Protein AF-A0A7X7PXG6-F1 (afdb_monomer_lite)

Sequence (138 aa):
MKPRWLIVLGLVAYAVFAIVTFPASVLLGQFRDAGVTAAGVEGTAWKGRAQVLQIQGVNVGSVKWDLHALALLVAKIRADVEVTRTEGFLESQVDFAPGPIRFSNLTASVPLAALSGIAPPGWNATVNLRFSELVLDE

Radius of gyration: 19.54 Å; chains: 1; bounding box: 41×34×70 Å

Foldseek 3Di:
DDCVVVVVVVVVVVVLVCQVQAAVCVVQVVCVVQQWDFDPWDGHPAWIKTQWITGVNRTQGIKTKHWDPVVVVVQKTWMWIWGDDPAWIWTWIWIDHPDWTKIAFTWIKAFCVVVVVPDDPPDGDIDIDTDGIDTDDD

pLDDT: mean 82.84, std 8.45, range [53.97, 93.94]

Secondary structure (DSSP, 8-state):
--THHHHHHHHHHHHHHHHHT-BHHHHHHHTTTTTEEEEEEEEBSSEEEEEEEEETTEEEEEEEEEE-HHHHHTT-EEEEEEEEETTEEEEEEEEE-SSSEEEEEEEEEEEGGGGTTTSPTT---EEEEEEEEEEE--

Structure (mmCIF, N/CA/C/O backbone):
data_AF-A0A7X7PXG6-F1
#
_entry.id   AF-A0A7X7PXG6-F1
#
loop_
_atom_site.group_PDB
_atom_site.id
_atom_site.type_symbol
_atom_site.label_atom_id
_atom_site.label_alt_id
_atom_site.label_comp_id
_atom_site.label_asym_id
_atom_site.label_entity_id
_atom_site.label_seq_id
_atom_site.pdbx_PDB_ins_code
_atom_site.Cartn_x
_atom_site.Cartn_y
_atom_site.Cartn_z
_atom_site.occupancy
_atom_site.B_iso_or_equiv
_atom_site.auth_seq_id
_atom_site.auth_comp_id
_atom_site.auth_asym_id
_atom_site.auth_atom_id
_atom_site.pdbx_PDB_model_num
ATOM 1 N N . MET A 1 1 ? -25.239 0.388 39.882 1.00 55.56 1 MET A N 1
ATOM 2 C CA . MET A 1 1 ? -24.869 -0.387 38.673 1.00 55.56 1 MET A CA 1
ATOM 3 C C . MET A 1 1 ? -23.476 0.080 38.264 1.00 55.56 1 MET A C 1
ATOM 5 O O . MET A 1 1 ? -23.274 1.276 38.132 1.00 55.56 1 MET A O 1
ATOM 9 N N . LYS A 1 2 ? -22.470 -0.803 38.296 1.00 63.97 2 LYS A N 1
ATOM 10 C CA . LYS A 1 2 ? -21.045 -0.417 38.380 1.00 63.97 2 LYS A CA 1
ATOM 11 C C . LYS A 1 2 ? -20.531 0.120 37.025 1.00 63.97 2 LYS A C 1
ATOM 13 O O . LYS A 1 2 ? -20.702 -0.580 36.031 1.00 63.97 2 LYS A O 1
ATOM 18 N N . PRO A 1 3 ? -19.835 1.274 36.968 1.00 73.00 3 PRO A N 1
ATOM 19 C CA . PRO A 1 3 ? -19.441 1.966 35.727 1.00 73.00 3 PRO A CA 1
ATOM 20 C C . PRO A 1 3 ? -18.344 1.257 34.904 1.00 73.00 3 PRO A C 1
ATOM 22 O O . PRO A 1 3 ? -17.778 1.837 33.985 1.00 73.00 3 PRO A O 1
ATOM 25 N N . ARG A 1 4 ? -18.038 -0.016 35.192 1.00 80.31 4 ARG A N 1
ATOM 26 C CA . ARG A 1 4 ? -16.982 -0.792 34.514 1.00 80.31 4 ARG A CA 1
ATOM 27 C C . ARG A 1 4 ? -17.261 -0.975 33.019 1.00 80.31 4 ARG A C 1
ATOM 29 O O . ARG A 1 4 ? -16.317 -1.034 32.243 1.00 80.31 4 ARG A O 1
ATOM 36 N N . TRP A 1 5 ? -18.532 -1.004 32.614 1.00 88.69 5 TRP A N 1
ATOM 37 C CA . TRP A 1 5 ? -18.903 -1.062 31.198 1.00 88.69 5 TRP A CA 1
ATOM 38 C C . TRP A 1 5 ? -18.517 0.212 30.434 1.00 88.69 5 TRP A C 1
ATOM 40 O O . TRP A 1 5 ? -18.084 0.106 29.295 1.00 88.69 5 TRP A O 1
ATOM 50 N N . LEU A 1 6 ? -18.559 1.390 31.072 1.00 88.12 6 LEU A N 1
ATOM 51 C CA . LEU A 1 6 ? -18.105 2.643 30.451 1.00 88.12 6 LEU A CA 1
ATOM 52 C C . LEU A 1 6 ? -16.592 2.638 30.205 1.00 88.12 6 LEU A C 1
ATOM 54 O O . LEU A 1 6 ? -16.140 3.152 29.189 1.00 88.12 6 LEU A O 1
ATOM 58 N N . ILE A 1 7 ? -15.815 2.019 31.101 1.00 90.94 7 ILE A N 1
ATOM 59 C CA . ILE A 1 7 ? -14.361 1.873 30.932 1.00 90.94 7 ILE A CA 1
ATOM 60 C C . ILE A 1 7 ? -14.053 0.933 29.765 1.00 90.94 7 ILE A C 1
ATOM 62 O O . ILE A 1 7 ? -13.230 1.264 28.919 1.00 90.94 7 ILE A O 1
ATOM 66 N N . VAL A 1 8 ? -14.731 -0.217 29.691 1.00 91.56 8 VAL A N 1
ATOM 67 C CA . VAL A 1 8 ? -14.571 -1.158 28.570 1.00 91.56 8 VAL A CA 1
ATOM 68 C C . VAL A 1 8 ? -14.982 -0.497 27.258 1.00 91.56 8 VAL A C 1
ATOM 70 O O . VAL A 1 8 ? -14.247 -0.580 26.281 1.00 91.56 8 VAL A O 1
ATOM 73 N N . LEU A 1 9 ? -16.113 0.208 27.244 1.00 92.06 9 LEU A N 1
ATOM 74 C CA . LEU A 1 9 ? -16.590 0.922 26.067 1.00 92.06 9 LEU A CA 1
ATOM 75 C C . LEU A 1 9 ? -15.599 2.006 25.624 1.00 92.06 9 LEU A C 1
ATOM 77 O O . LEU A 1 9 ? -15.287 2.092 24.442 1.00 92.06 9 LEU A O 1
ATOM 81 N N . GLY A 1 10 ? -15.061 2.786 26.565 1.00 91.44 10 GLY A N 1
ATOM 82 C CA . GLY A 1 10 ? -14.036 3.792 26.288 1.00 91.44 10 GLY A CA 1
ATOM 83 C C . GLY A 1 10 ? -12.741 3.182 25.751 1.00 91.44 10 GLY A C 1
ATOM 84 O O . GLY A 1 10 ? -12.183 3.697 24.788 1.00 91.44 10 GLY A O 1
ATOM 85 N N . LEU A 1 11 ? -12.294 2.055 26.315 1.00 93.81 11 LEU A N 1
ATOM 86 C CA . LEU A 1 11 ? -11.104 1.340 25.849 1.00 93.81 11 LEU A CA 1
ATOM 87 C C . LEU A 1 11 ? -11.292 0.790 24.429 1.00 93.81 11 LEU A C 1
ATOM 89 O O . LEU A 1 11 ? -10.404 0.935 23.592 1.00 93.81 11 LEU A O 1
ATOM 93 N N . VAL A 1 12 ? -12.454 0.197 24.144 1.00 90.75 12 VAL A N 1
ATOM 94 C CA . VAL A 1 12 ? -12.794 -0.308 22.806 1.00 90.75 12 VAL A CA 1
ATOM 95 C C . VAL A 1 12 ? -12.875 0.842 21.807 1.00 90.75 12 VAL A C 1
ATOM 97 O O . VAL A 1 12 ? -12.268 0.762 20.743 1.00 90.75 12 VAL A O 1
ATOM 100 N N . ALA A 1 13 ? -13.559 1.935 22.150 1.00 89.75 13 ALA A N 1
ATOM 101 C CA . ALA A 1 13 ? -13.650 3.113 21.292 1.00 89.75 13 ALA A CA 1
ATOM 102 C C . ALA A 1 13 ? -12.269 3.725 21.014 1.00 89.75 13 ALA A C 1
ATOM 104 O O . ALA A 1 13 ? -11.976 4.079 19.875 1.00 89.75 13 ALA A O 1
ATOM 105 N N . TYR A 1 14 ? -11.402 3.795 22.028 1.00 90.31 14 TYR A N 1
ATOM 106 C CA . TYR A 1 14 ? -10.025 4.255 21.875 1.00 90.31 14 TYR A CA 1
ATOM 107 C C . TYR A 1 14 ? -9.222 3.352 20.936 1.00 90.31 14 TYR A C 1
ATOM 109 O O . TYR A 1 14 ? -8.562 3.854 20.030 1.00 90.31 14 TYR A O 1
ATOM 117 N N . ALA A 1 15 ? -9.308 2.030 21.106 1.00 89.00 15 ALA A N 1
ATOM 118 C CA . ALA A 1 15 ? -8.620 1.079 20.239 1.00 89.00 15 ALA A CA 1
ATOM 119 C C . ALA A 1 15 ? -9.096 1.193 18.783 1.00 89.00 15 ALA A C 1
ATOM 121 O O . ALA A 1 15 ? -8.276 1.276 17.872 1.00 89.00 15 ALA A O 1
ATOM 122 N N . VAL A 1 16 ? -10.412 1.272 18.563 1.00 86.56 16 VAL A N 1
ATOM 123 C CA . VAL A 1 16 ? -10.992 1.475 17.227 1.00 86.56 16 VAL A CA 1
ATOM 124 C C . VAL A 1 16 ? -10.507 2.789 16.625 1.00 86.56 16 VAL A C 1
ATOM 126 O O . VAL A 1 16 ? -10.066 2.805 15.481 1.00 86.56 16 VAL A O 1
ATOM 129 N N . PHE A 1 17 ? -10.537 3.881 17.389 1.00 87.44 17 PHE A N 1
ATOM 130 C CA . PHE A 1 17 ? -10.085 5.181 16.907 1.00 87.44 17 PHE A CA 1
ATOM 131 C C . PHE A 1 17 ? -8.600 5.158 16.541 1.00 87.44 17 PHE A C 1
ATOM 133 O O . PHE A 1 17 ? -8.248 5.570 15.443 1.00 87.44 17 PHE A O 1
ATOM 140 N N . ALA A 1 18 ? -7.748 4.602 17.404 1.00 87.56 18 ALA A N 1
ATOM 141 C CA . ALA A 1 18 ? -6.316 4.472 17.151 1.00 87.56 18 ALA A CA 1
ATOM 142 C C . ALA A 1 18 ? -6.021 3.673 15.872 1.00 87.56 18 ALA A C 1
ATOM 144 O O . ALA A 1 18 ? -5.154 4.065 15.091 1.00 87.56 18 ALA A O 1
ATOM 145 N N . ILE A 1 19 ? -6.769 2.591 15.635 1.00 84.88 19 ILE A N 1
ATOM 146 C CA . ILE A 1 19 ? -6.681 1.782 14.416 1.00 84.88 19 ILE A CA 1
ATOM 147 C C . ILE A 1 19 ? -7.121 2.607 13.198 1.00 84.88 19 ILE A C 1
ATOM 149 O O . ILE A 1 19 ? -6.394 2.674 12.210 1.00 84.88 19 ILE A O 1
ATOM 153 N N . VAL A 1 20 ? -8.262 3.299 13.271 1.00 83.69 20 VAL A N 1
ATOM 154 C CA . VAL A 1 20 ? -8.811 4.117 12.170 1.00 83.69 20 VAL A CA 1
ATOM 155 C C . VAL A 1 20 ? -7.924 5.323 11.835 1.00 83.69 20 VAL A C 1
ATOM 157 O O . VAL A 1 20 ? -7.792 5.694 10.671 1.00 83.69 20 VAL A O 1
ATOM 160 N N . THR A 1 21 ? -7.268 5.934 12.819 1.00 84.38 21 THR A N 1
ATOM 161 C CA . THR A 1 21 ? -6.388 7.094 12.609 1.00 84.38 21 THR A CA 1
ATOM 162 C C . THR A 1 21 ? -4.918 6.722 12.454 1.00 84.38 21 THR A C 1
ATOM 164 O O . THR A 1 21 ? -4.063 7.605 12.505 1.00 84.38 21 THR A O 1
ATOM 167 N N . PHE A 1 22 ? -4.596 5.436 12.297 1.00 88.00 22 PHE A N 1
ATOM 168 C CA . PHE A 1 22 ? -3.209 4.993 12.241 1.00 88.00 22 PHE A CA 1
ATOM 169 C C . PHE A 1 22 ? -2.476 5.652 11.055 1.00 88.00 22 PHE A C 1
ATOM 171 O O . PHE A 1 22 ? -2.923 5.511 9.913 1.00 88.00 22 PHE A O 1
ATOM 178 N N . PRO A 1 23 ? -1.383 6.405 11.279 1.00 89.88 23 PRO A N 1
ATOM 179 C CA . PRO A 1 23 ? -0.700 7.143 10.220 1.00 89.88 23 PRO A CA 1
ATOM 180 C C . PRO A 1 23 ? 0.076 6.204 9.292 1.00 89.88 23 PRO A C 1
ATOM 182 O O . PRO A 1 23 ? 0.814 5.324 9.739 1.00 89.88 23 PRO A O 1
ATOM 185 N N . ALA A 1 24 ? -0.028 6.433 7.982 1.00 90.06 24 ALA A N 1
ATOM 186 C CA . ALA A 1 24 ? 0.653 5.599 6.990 1.00 90.06 24 ALA A CA 1
ATOM 187 C C . ALA A 1 24 ? 2.181 5.655 7.089 1.00 90.06 24 ALA A C 1
ATOM 189 O O . ALA A 1 24 ? 2.858 4.673 6.798 1.00 90.06 24 ALA A O 1
ATOM 190 N N . SER A 1 25 ? 2.731 6.797 7.505 1.00 87.12 25 SER A N 1
ATOM 191 C CA . SER A 1 25 ? 4.176 6.996 7.643 1.00 87.12 25 SER A CA 1
ATOM 192 C C . SER A 1 25 ? 4.803 6.047 8.665 1.00 87.12 25 SER A C 1
ATOM 194 O O . SER A 1 25 ? 5.921 5.580 8.455 1.00 87.12 25 SER A O 1
ATOM 196 N N . VAL A 1 26 ? 4.073 5.725 9.739 1.00 87.44 26 VAL A N 1
ATOM 197 C CA . VAL A 1 26 ? 4.513 4.765 10.759 1.00 87.44 26 VAL A CA 1
ATOM 198 C C . VAL A 1 26 ? 4.440 3.345 10.208 1.00 87.44 26 VAL A C 1
ATOM 200 O O . VAL A 1 26 ? 5.409 2.602 10.345 1.00 87.44 26 VAL A O 1
ATOM 203 N N . LEU A 1 27 ? 3.337 2.993 9.535 1.00 87.00 27 LEU A N 1
ATOM 204 C CA . LEU A 1 27 ? 3.160 1.670 8.933 1.00 87.00 27 LEU A CA 1
ATOM 205 C C . LEU A 1 27 ? 4.255 1.373 7.900 1.00 87.00 27 LEU A C 1
ATOM 207 O O . LEU A 1 27 ? 4.972 0.386 8.021 1.00 87.00 27 LEU A O 1
ATOM 211 N N . LEU A 1 28 ? 4.425 2.260 6.917 1.00 85.38 28 LEU A N 1
ATOM 212 C CA . LEU A 1 28 ? 5.430 2.118 5.860 1.00 85.38 28 LEU A CA 1
ATOM 213 C C . LEU A 1 28 ? 6.860 2.194 6.409 1.00 85.38 28 LEU A C 1
ATOM 215 O O . LEU A 1 28 ? 7.768 1.585 5.852 1.00 85.38 28 LEU A O 1
ATOM 219 N N . GLY A 1 29 ? 7.064 2.901 7.523 1.00 85.62 29 GLY A N 1
ATOM 220 C CA . GLY A 1 29 ? 8.340 2.941 8.230 1.00 85.62 29 GLY A CA 1
ATOM 221 C C . GLY A 1 29 ? 8.797 1.575 8.749 1.00 85.62 29 GLY A C 1
ATOM 222 O O . GLY A 1 29 ? 9.998 1.321 8.753 1.00 85.62 29 GLY A O 1
ATOM 223 N N . GLN A 1 30 ? 7.872 0.684 9.126 1.00 87.50 30 GLN A N 1
ATOM 224 C CA . GLN A 1 30 ? 8.222 -0.660 9.607 1.00 87.50 30 GLN A CA 1
ATOM 225 C C . GLN A 1 30 ? 8.714 -1.594 8.498 1.00 87.50 30 GLN A C 1
ATOM 227 O O . GLN A 1 30 ? 9.485 -2.509 8.765 1.00 87.50 30 GLN A O 1
ATOM 232 N N . PHE A 1 31 ? 8.331 -1.341 7.246 1.00 87.06 31 PHE A N 1
ATOM 233 C CA . PHE A 1 31 ? 8.770 -2.143 6.100 1.00 87.06 31 PHE A CA 1
ATOM 234 C C . PHE A 1 31 ? 10.110 -1.679 5.507 1.00 87.06 31 PHE A C 1
ATOM 236 O O . PHE A 1 31 ? 10.567 -2.240 4.510 1.00 87.06 31 PHE A O 1
ATOM 243 N N . ARG A 1 32 ? 10.780 -0.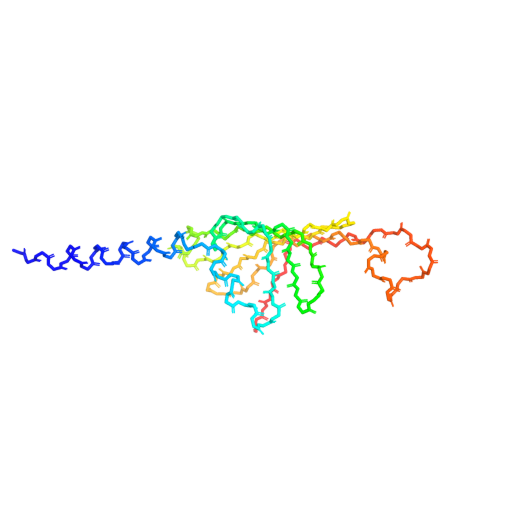698 6.130 1.00 85.69 32 ARG A N 1
ATOM 244 C CA . ARG A 1 32 ? 12.104 -0.224 5.694 1.00 85.69 32 ARG A CA 1
ATOM 245 C C . ARG A 1 32 ? 13.151 -1.332 5.688 1.00 85.69 32 ARG A C 1
ATOM 247 O O . ARG A 1 32 ? 13.899 -1.432 4.720 1.00 85.69 32 ARG A O 1
ATOM 254 N N . ASP A 1 33 ? 13.149 -2.197 6.701 1.00 85.25 33 ASP A N 1
ATOM 255 C CA . ASP A 1 33 ? 14.089 -3.324 6.792 1.00 85.25 33 ASP A CA 1
ATOM 256 C C . ASP A 1 33 ? 13.810 -4.403 5.733 1.00 85.25 33 ASP A C 1
ATOM 258 O O . ASP A 1 33 ? 14.719 -5.105 5.299 1.00 85.25 33 ASP A O 1
ATOM 262 N N . ALA A 1 34 ? 12.569 -4.483 5.238 1.00 87.06 34 ALA A N 1
ATOM 263 C CA . ALA A 1 34 ? 12.191 -5.325 4.101 1.00 87.06 34 ALA A CA 1
ATOM 264 C C . ALA A 1 34 ? 12.556 -4.695 2.737 1.00 87.06 34 ALA A C 1
ATOM 266 O O . ALA A 1 34 ? 12.193 -5.222 1.684 1.00 87.06 34 ALA A O 1
ATOM 267 N N . GLY A 1 35 ? 13.258 -3.555 2.740 1.00 86.62 35 GLY A N 1
ATOM 268 C CA . GLY A 1 35 ? 13.653 -2.822 1.541 1.00 86.62 35 GLY A CA 1
ATOM 269 C C . GLY A 1 35 ? 12.548 -1.947 0.948 1.00 86.62 35 GLY A C 1
ATOM 270 O O . GLY A 1 35 ? 12.685 -1.518 -0.195 1.00 86.62 35 GLY A O 1
ATOM 271 N N . VAL A 1 36 ? 11.461 -1.681 1.679 1.00 88.75 36 VAL A N 1
ATOM 272 C CA . VAL A 1 36 ? 10.377 -0.795 1.231 1.00 88.75 36 VAL A CA 1
ATOM 273 C C . VAL A 1 36 ? 10.600 0.599 1.806 1.00 88.75 36 VAL A C 1
ATOM 275 O O . VAL A 1 36 ? 10.461 0.825 3.008 1.00 88.75 36 VAL A O 1
ATOM 278 N N . THR A 1 37 ? 10.934 1.564 0.956 1.00 90.25 37 THR A N 1
ATOM 279 C CA . THR A 1 37 ? 11.086 2.965 1.355 1.00 90.25 37 THR A CA 1
ATOM 280 C C . THR A 1 37 ? 10.022 3.814 0.679 1.00 90.25 37 THR A C 1
ATOM 282 O O . THR A 1 37 ? 9.754 3.693 -0.511 1.00 90.25 37 THR A O 1
ATOM 285 N N . ALA A 1 38 ? 9.382 4.684 1.455 1.00 91.06 38 ALA A N 1
ATOM 286 C CA . ALA A 1 38 ? 8.375 5.608 0.958 1.00 91.06 38 ALA A CA 1
ATOM 287 C C . ALA A 1 38 ? 8.751 7.041 1.345 1.00 91.06 38 ALA A C 1
ATOM 289 O O . ALA A 1 38 ? 9.126 7.301 2.493 1.00 91.06 38 ALA A O 1
ATOM 290 N N . ALA A 1 39 ? 8.639 7.971 0.400 1.00 90.25 39 ALA A N 1
ATOM 291 C CA . ALA A 1 39 ? 8.862 9.397 0.596 1.00 90.25 39 ALA A CA 1
ATOM 292 C C . ALA A 1 39 ? 7.606 10.200 0.228 1.00 90.25 39 ALA A C 1
ATOM 294 O O . ALA A 1 39 ? 6.824 9.802 -0.640 1.00 90.25 39 ALA A O 1
ATOM 295 N N . GLY A 1 40 ? 7.402 11.327 0.919 1.00 90.19 40 GLY A N 1
ATOM 296 C CA . GLY A 1 40 ? 6.202 12.154 0.757 1.00 90.19 40 GLY A CA 1
ATOM 297 C C . GLY A 1 40 ? 4.914 11.407 1.116 1.00 90.19 40 GLY A C 1
ATOM 298 O O . GLY A 1 40 ? 3.935 11.496 0.381 1.00 90.19 40 GLY A O 1
ATOM 299 N N . VAL A 1 41 ? 4.948 10.606 2.189 1.00 92.38 41 VAL A N 1
ATOM 300 C CA . VAL A 1 41 ? 3.783 9.857 2.676 1.00 92.38 41 VAL A CA 1
ATOM 301 C C . VAL A 1 41 ? 2.815 10.806 3.374 1.00 92.38 41 VAL A C 1
ATOM 303 O O . VAL A 1 41 ? 3.184 11.471 4.340 1.00 92.38 41 VAL A O 1
ATOM 306 N N . GLU A 1 42 ? 1.568 10.818 2.922 1.00 92.00 42 GLU A N 1
ATOM 307 C CA . GLU A 1 42 ? 0.483 11.627 3.469 1.00 92.00 42 GLU A CA 1
ATOM 308 C C . GLU A 1 42 ? -0.758 10.760 3.709 1.00 92.00 42 GLU A C 1
ATOM 310 O O . GLU A 1 42 ? -1.056 9.855 2.930 1.00 92.00 42 GLU A O 1
ATOM 315 N N . GLY A 1 43 ? -1.504 11.060 4.774 1.00 90.06 43 GLY A N 1
ATOM 316 C CA . GLY A 1 43 ? -2.742 10.363 5.125 1.00 90.06 43 GLY A CA 1
ATOM 317 C C . GLY A 1 43 ? -2.568 9.236 6.147 1.00 90.06 43 GLY A C 1
ATOM 318 O O . GLY A 1 43 ? -1.619 9.206 6.937 1.00 90.06 43 GLY A O 1
ATOM 319 N N . THR A 1 44 ? -3.533 8.320 6.162 1.00 91.81 44 THR A N 1
ATOM 320 C CA . THR A 1 44 ? -3.609 7.198 7.105 1.00 91.81 44 THR A CA 1
ATOM 321 C C . THR A 1 44 ? -3.263 5.880 6.423 1.00 91.81 44 THR A C 1
ATOM 323 O O . THR A 1 44 ? -3.206 5.780 5.196 1.00 91.81 44 THR A O 1
ATOM 326 N N . ALA A 1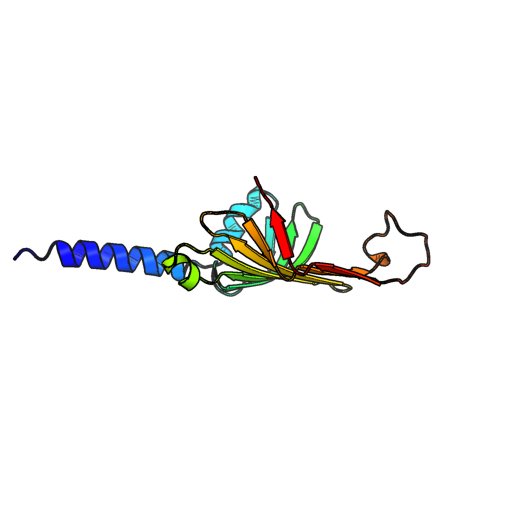 45 ? -3.054 4.839 7.224 1.00 88.50 45 ALA A N 1
ATOM 327 C CA . ALA A 1 45 ? -2.902 3.468 6.752 1.00 88.50 45 ALA A CA 1
ATOM 328 C C . ALA A 1 45 ? -4.092 2.999 5.899 1.00 88.50 45 ALA A C 1
ATOM 330 O O . ALA A 1 45 ? -3.935 2.098 5.084 1.00 88.50 45 ALA A O 1
ATOM 331 N N . TRP A 1 46 ? -5.256 3.636 6.055 1.00 89.06 46 TRP A N 1
ATOM 332 C CA . TRP A 1 46 ? -6.443 3.369 5.252 1.00 89.06 46 TRP A CA 1
ATOM 333 C C . TRP A 1 46 ? -6.435 4.172 3.966 1.00 89.06 46 TRP A C 1
ATOM 335 O O . TRP A 1 46 ? -6.482 3.600 2.891 1.00 89.06 46 TRP A O 1
ATOM 345 N N . LYS A 1 47 ? -6.344 5.498 4.074 1.00 90.88 47 LYS A N 1
ATOM 346 C CA . LYS A 1 47 ? -6.437 6.400 2.932 1.00 90.88 47 LYS A CA 1
ATOM 347 C C . LYS A 1 47 ? -5.242 7.323 2.918 1.00 90.88 47 LYS A C 1
ATOM 349 O O . LYS A 1 47 ? -5.135 8.236 3.743 1.00 90.88 47 LYS A O 1
ATOM 354 N N . GLY A 1 48 ? -4.354 7.087 1.969 1.00 91.94 48 GLY A N 1
ATOM 355 C CA . GLY A 1 48 ? -3.106 7.813 1.890 1.00 91.94 48 GLY A CA 1
ATOM 356 C C . GLY A 1 48 ? -2.476 7.769 0.514 1.00 91.94 48 GLY A C 1
ATOM 357 O O . GLY A 1 48 ? -2.967 7.146 -0.427 1.00 91.94 48 GLY A O 1
ATOM 358 N N . ARG A 1 49 ? -1.375 8.499 0.403 1.00 93.12 49 ARG A N 1
ATOM 359 C CA . ARG A 1 49 ? -0.537 8.528 -0.789 1.00 93.12 49 ARG A CA 1
ATOM 360 C C . ARG A 1 49 ? 0.927 8.572 -0.391 1.00 93.12 49 ARG A C 1
ATOM 362 O O . ARG A 1 49 ? 1.282 9.182 0.612 1.00 93.12 49 ARG A O 1
ATOM 369 N N . ALA A 1 50 ? 1.771 7.969 -1.206 1.00 93.94 50 ALA A N 1
ATOM 370 C CA . ALA A 1 50 ? 3.214 8.095 -1.188 1.00 93.94 50 ALA A CA 1
ATOM 371 C C . ALA A 1 50 ? 3.647 8.692 -2.527 1.00 93.94 50 ALA A C 1
ATOM 373 O O . ALA A 1 50 ? 3.302 8.178 -3.590 1.00 93.94 50 ALA A O 1
ATOM 374 N N . GLN A 1 51 ? 4.397 9.790 -2.484 1.00 91.94 51 GLN A N 1
ATOM 375 C CA . GLN A 1 51 ? 4.893 10.445 -3.696 1.00 91.94 51 GLN A CA 1
ATOM 376 C C . GLN A 1 51 ? 5.954 9.596 -4.401 1.00 91.94 51 GLN A C 1
ATOM 378 O O . GLN A 1 51 ? 5.986 9.547 -5.627 1.00 91.94 51 GLN A O 1
ATOM 383 N N . VAL A 1 52 ? 6.801 8.914 -3.628 1.00 91.06 52 VAL A N 1
ATOM 384 C CA . VAL A 1 52 ? 7.806 7.985 -4.148 1.00 91.06 52 VAL A CA 1
ATOM 385 C C . VAL A 1 52 ? 7.802 6.738 -3.283 1.00 91.06 52 VAL A C 1
ATOM 387 O O . VAL A 1 52 ? 8.068 6.827 -2.087 1.00 91.06 52 VAL A O 1
ATOM 390 N N . LEU A 1 53 ? 7.530 5.585 -3.884 1.00 91.06 53 LEU A N 1
ATOM 391 C CA . LEU A 1 53 ? 7.704 4.274 -3.271 1.00 91.06 53 LEU A CA 1
ATOM 392 C C . LEU A 1 53 ? 8.854 3.546 -3.969 1.00 91.06 53 LEU A C 1
ATOM 394 O O . LEU A 1 53 ? 8.876 3.441 -5.195 1.00 91.06 53 LEU A O 1
ATOM 398 N N . GLN A 1 54 ? 9.801 3.027 -3.198 1.00 90.38 54 GLN A N 1
ATOM 399 C CA . GLN A 1 54 ? 10.865 2.163 -3.689 1.00 90.38 54 GLN A CA 1
ATOM 400 C C . GLN A 1 54 ? 10.798 0.823 -2.966 1.00 90.38 54 GLN A C 1
ATOM 402 O O . GLN A 1 54 ? 10.644 0.774 -1.748 1.00 90.38 54 GLN A O 1
ATOM 407 N N . ILE A 1 55 ? 10.914 -0.263 -3.721 1.00 89.75 55 ILE A N 1
ATOM 408 C CA . ILE A 1 55 ? 10.928 -1.626 -3.189 1.00 89.75 55 ILE A CA 1
ATOM 409 C C . ILE A 1 55 ? 12.232 -2.265 -3.646 1.00 89.75 55 ILE A C 1
ATOM 411 O O . ILE A 1 55 ? 12.489 -2.353 -4.843 1.00 89.75 55 ILE A O 1
ATOM 415 N N . GLN A 1 56 ? 13.077 -2.661 -2.696 1.00 88.69 56 GLN A N 1
ATOM 416 C CA . GLN A 1 56 ? 14.409 -3.220 -2.949 1.00 88.69 56 GLN A CA 1
ATOM 417 C C . GLN A 1 56 ? 15.254 -2.348 -3.902 1.00 88.69 56 GLN A C 1
ATOM 419 O O . GLN A 1 56 ? 15.950 -2.843 -4.782 1.00 88.69 56 GLN A O 1
ATOM 424 N N . GLY A 1 57 ? 15.156 -1.021 -3.758 1.00 82.81 57 GLY A N 1
ATOM 425 C CA . GLY A 1 57 ? 15.864 -0.050 -4.604 1.00 82.81 57 GLY A CA 1
ATOM 426 C C . GLY A 1 57 ? 15.218 0.223 -5.970 1.00 82.81 57 GLY A C 1
ATOM 427 O O . GLY A 1 57 ? 15.639 1.147 -6.664 1.00 82.81 57 GLY A O 1
ATOM 428 N N . VAL A 1 58 ? 14.164 -0.505 -6.351 1.00 84.75 58 VAL A N 1
ATOM 429 C CA . VAL A 1 58 ? 13.395 -0.236 -7.572 1.00 84.75 58 VAL A CA 1
ATOM 430 C C . VAL A 1 58 ? 12.362 0.845 -7.290 1.00 84.75 58 VAL A C 1
ATOM 432 O O . VAL A 1 58 ? 11.474 0.659 -6.460 1.00 84.75 58 VAL A O 1
ATOM 435 N N . ASN A 1 59 ? 12.446 1.971 -8.002 1.00 87.00 59 ASN A N 1
ATOM 436 C CA . ASN A 1 59 ? 11.445 3.030 -7.909 1.00 87.00 59 ASN A C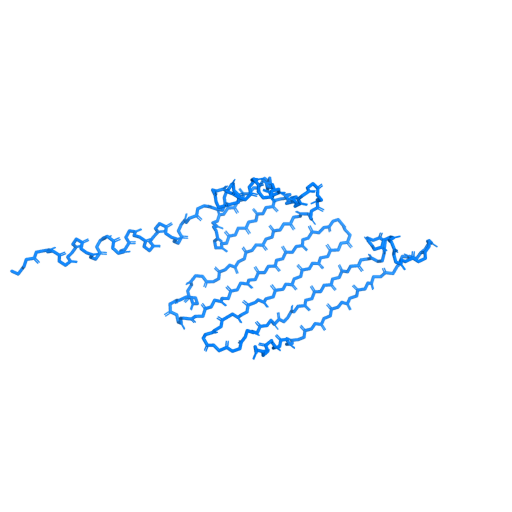A 1
ATOM 437 C C . ASN A 1 59 ? 10.140 2.574 -8.570 1.00 87.00 59 ASN A C 1
ATOM 439 O O . ASN A 1 59 ? 10.073 2.433 -9.790 1.00 87.00 59 ASN A O 1
ATOM 443 N N . VAL A 1 60 ? 9.116 2.332 -7.754 1.00 85.75 60 VAL A N 1
ATOM 444 C CA . VAL A 1 60 ? 7.777 1.935 -8.194 1.00 85.75 60 VAL A CA 1
ATOM 445 C C . VAL A 1 60 ? 7.048 3.131 -8.807 1.00 85.75 60 VAL A C 1
ATOM 447 O O . VAL A 1 60 ? 6.419 2.976 -9.855 1.00 85.75 60 VAL A O 1
ATOM 450 N N . GLY A 1 61 ? 7.215 4.314 -8.214 1.00 89.81 61 GLY A N 1
ATOM 451 C CA . GLY A 1 61 ? 6.554 5.561 -8.592 1.00 89.81 61 GLY A CA 1
ATOM 452 C C . GLY A 1 61 ? 5.717 6.127 -7.448 1.00 89.81 61 GLY A C 1
ATOM 453 O O . GLY A 1 61 ? 5.969 5.838 -6.275 1.00 89.81 61 GLY A O 1
ATOM 454 N N . SER A 1 62 ? 4.720 6.934 -7.799 1.00 92.38 62 SER A N 1
ATOM 455 C CA . SER A 1 62 ? 3.730 7.423 -6.841 1.00 92.38 62 SER A CA 1
ATOM 456 C C . SER A 1 62 ? 2.654 6.365 -6.620 1.00 92.38 62 SER A C 1
ATOM 458 O O . SER A 1 62 ? 2.189 5.742 -7.572 1.00 92.38 62 SER A O 1
ATOM 460 N N . VAL A 1 63 ? 2.278 6.140 -5.365 1.00 92.75 63 VAL A N 1
ATOM 461 C CA . VAL A 1 63 ? 1.288 5.128 -4.982 1.00 92.75 63 VAL A CA 1
ATOM 462 C C . VAL A 1 63 ? 0.238 5.778 -4.109 1.00 92.75 63 VAL A C 1
ATOM 464 O O . VAL A 1 63 ? 0.559 6.521 -3.186 1.00 92.75 63 VAL A O 1
ATOM 467 N N . LYS A 1 64 ? -1.022 5.488 -4.376 1.00 93.88 64 LYS A N 1
ATOM 468 C CA . LYS A 1 64 ? -2.168 5.935 -3.604 1.00 93.88 64 LYS A CA 1
ATOM 469 C C . LYS A 1 64 ? -2.998 4.716 -3.245 1.00 93.88 64 LYS A C 1
ATOM 471 O O . LYS A 1 64 ? -3.179 3.819 -4.061 1.00 93.88 64 LYS A O 1
ATOM 476 N N . TRP A 1 65 ? -3.470 4.676 -2.011 1.00 92.94 65 TRP A N 1
ATOM 477 C CA . TRP A 1 65 ? -4.302 3.592 -1.513 1.00 92.94 65 TRP A CA 1
ATOM 478 C C . TRP A 1 65 ? -5.504 4.171 -0.773 1.00 92.94 65 TRP A C 1
ATOM 480 O O . TRP A 1 65 ? -5.405 5.200 -0.097 1.00 92.94 65 TRP A O 1
ATOM 490 N N . ASP A 1 66 ? -6.642 3.506 -0.917 1.00 92.69 66 ASP A N 1
ATOM 491 C CA . ASP A 1 66 ? -7.889 3.816 -0.231 1.00 92.69 66 ASP A CA 1
ATOM 492 C C . ASP A 1 66 ? -8.546 2.508 0.233 1.00 92.69 66 ASP A C 1
ATOM 494 O O . ASP A 1 66 ? -9.203 1.797 -0.521 1.00 92.69 66 ASP A O 1
ATOM 498 N N . LEU A 1 67 ? -8.305 2.143 1.489 1.00 88.56 67 LEU A N 1
ATOM 499 C CA . LEU A 1 67 ? -8.968 1.044 2.171 1.00 88.56 67 LEU A CA 1
ATOM 500 C C . LEU A 1 67 ? -10.224 1.572 2.853 1.00 88.56 67 LEU A C 1
ATOM 502 O O . LEU A 1 67 ? -10.183 2.407 3.762 1.00 88.56 67 LEU A O 1
ATOM 506 N N . HIS A 1 68 ? -11.358 0.999 2.481 1.00 86.81 68 HIS A N 1
ATOM 507 C CA . HIS A 1 68 ? -12.645 1.360 3.041 1.00 86.81 68 HIS A CA 1
ATOM 508 C C . HIS A 1 68 ? -12.821 0.752 4.437 1.00 86.81 68 HIS A C 1
ATOM 510 O O . HIS A 1 68 ? -13.363 -0.341 4.594 1.00 86.81 68 HIS A O 1
ATOM 516 N N . ALA A 1 69 ? -12.428 1.492 5.477 1.00 80.25 69 ALA A N 1
ATOM 517 C CA . ALA A 1 69 ? -12.558 1.055 6.872 1.00 80.25 69 ALA A CA 1
ATOM 518 C C . ALA A 1 69 ? -14.005 0.692 7.270 1.00 80.25 69 ALA A C 1
ATOM 520 O O . ALA A 1 69 ? -14.220 -0.203 8.081 1.00 80.25 69 ALA A O 1
ATOM 521 N N . LEU A 1 70 ? -15.017 1.331 6.668 1.00 80.44 70 LEU A N 1
ATOM 522 C CA . LEU A 1 70 ? -16.430 0.991 6.895 1.00 80.44 70 LEU A CA 1
ATOM 523 C C . LEU A 1 70 ? -16.804 -0.401 6.369 1.00 80.44 70 LEU A C 1
ATOM 525 O O . LEU A 1 70 ? -17.710 -1.024 6.917 1.00 80.44 70 LEU A O 1
ATOM 529 N N . ALA A 1 71 ? -16.112 -0.908 5.344 1.00 80.00 71 ALA A N 1
ATOM 530 C CA . ALA A 1 71 ? -16.350 -2.256 4.840 1.00 80.00 71 ALA A CA 1
ATOM 531 C C . ALA A 1 71 ? -16.029 -3.309 5.918 1.00 80.00 71 ALA A C 1
ATOM 533 O O . ALA A 1 71 ? -16.734 -4.317 6.011 1.00 80.00 71 ALA A O 1
ATOM 534 N N . LEU A 1 72 ? -15.048 -3.038 6.796 1.00 76.81 72 LEU A N 1
ATOM 535 C CA . LEU A 1 72 ? -14.664 -3.941 7.888 1.00 76.81 72 LEU A CA 1
ATOM 536 C C . LEU A 1 72 ? -15.799 -4.156 8.894 1.00 76.81 72 LEU A C 1
ATOM 538 O O . LEU A 1 72 ? -15.910 -5.243 9.455 1.00 76.81 72 LEU A O 1
ATOM 542 N N . LEU A 1 73 ? -16.677 -3.163 9.087 1.00 79.12 73 LEU A N 1
ATOM 543 C CA . LEU A 1 73 ? -17.861 -3.298 9.949 1.00 79.12 73 LEU A CA 1
ATOM 544 C C . LEU A 1 73 ? -18.834 -4.364 9.433 1.00 79.12 73 LEU A C 1
ATOM 546 O O . LEU A 1 73 ? -19.575 -4.955 10.213 1.00 79.12 73 LEU A O 1
ATOM 550 N N . VAL A 1 74 ? -18.817 -4.613 8.124 1.00 82.31 74 VAL A N 1
ATOM 551 C CA . VAL A 1 74 ? -19.625 -5.630 7.441 1.00 82.31 74 VAL A CA 1
ATOM 552 C C . VAL A 1 74 ? -18.811 -6.895 7.135 1.00 82.31 74 VAL A C 1
ATOM 554 O O . VAL A 1 74 ? -19.225 -7.704 6.307 1.00 82.31 74 VAL A O 1
ATOM 557 N N . ALA A 1 75 ? -17.652 -7.055 7.788 1.00 79.56 75 ALA A N 1
ATOM 558 C CA . ALA A 1 75 ? -16.684 -8.129 7.562 1.00 79.56 75 ALA A CA 1
ATOM 559 C C . ALA A 1 75 ? -16.202 -8.235 6.102 1.00 79.56 75 ALA A C 1
ATOM 561 O O . ALA A 1 75 ? -15.922 -9.325 5.612 1.00 79.56 75 ALA A O 1
ATOM 562 N N . LYS A 1 76 ? -16.103 -7.107 5.392 1.00 81.12 76 LYS A N 1
ATOM 563 C CA . LYS A 1 76 ? -15.530 -7.024 4.044 1.00 81.12 76 LYS A CA 1
ATOM 564 C C . LYS A 1 76 ? -14.299 -6.127 4.068 1.00 81.12 76 LYS A C 1
ATOM 566 O O . LYS A 1 76 ? -14.271 -5.116 4.755 1.00 81.12 76 LYS A O 1
ATOM 571 N N . ILE A 1 77 ? -13.276 -6.463 3.309 1.00 82.06 77 ILE A N 1
ATOM 572 C CA . ILE A 1 77 ? -12.122 -5.598 3.091 1.00 82.06 77 ILE A CA 1
ATOM 573 C C . ILE A 1 77 ? -12.223 -5.134 1.651 1.00 82.06 77 ILE A C 1
ATOM 575 O O . ILE A 1 77 ? -12.200 -5.956 0.746 1.00 82.06 77 ILE A O 1
ATOM 579 N N . ARG A 1 78 ? -12.343 -3.827 1.443 1.00 85.38 78 ARG A N 1
ATOM 580 C CA . ARG A 1 78 ? -12.241 -3.226 0.115 1.00 85.38 78 ARG A CA 1
ATOM 581 C C . ARG A 1 78 ? -11.056 -2.284 0.102 1.00 85.38 78 ARG A C 1
ATOM 583 O O . ARG A 1 78 ? -10.986 -1.403 0.960 1.00 85.38 78 ARG A O 1
ATOM 590 N N . ALA A 1 79 ? -10.162 -2.477 -0.853 1.00 87.62 79 ALA A N 1
ATOM 591 C CA . ALA A 1 79 ? -8.976 -1.665 -1.047 1.00 87.62 79 ALA A CA 1
ATOM 592 C C . ALA A 1 79 ? -8.882 -1.232 -2.507 1.00 87.62 79 ALA A C 1
ATOM 594 O O . ALA A 1 79 ? -8.868 -2.073 -3.402 1.00 87.62 79 ALA A O 1
ATOM 595 N N . ASP A 1 80 ? -8.779 0.067 -2.732 1.00 90.19 80 ASP A N 1
ATOM 596 C CA . ASP A 1 80 ? -8.483 0.647 -4.031 1.00 90.19 80 ASP A CA 1
ATOM 597 C C . ASP A 1 80 ? -7.017 1.080 -4.031 1.00 90.19 80 ASP A C 1
ATOM 599 O O . ASP A 1 80 ? -6.570 1.804 -3.139 1.00 90.19 80 ASP A O 1
ATOM 603 N N . VAL A 1 81 ? -6.244 0.596 -4.999 1.00 90.56 81 VAL A N 1
ATOM 604 C CA . VAL A 1 81 ? -4.813 0.882 -5.118 1.00 90.56 81 VAL A CA 1
ATOM 605 C C . VAL A 1 81 ? -4.535 1.439 -6.503 1.00 90.56 81 VAL A C 1
ATOM 607 O O . VAL A 1 81 ? -4.853 0.823 -7.517 1.00 90.56 81 VAL A O 1
ATOM 610 N N . GLU A 1 82 ? -3.895 2.600 -6.528 1.00 91.44 82 GLU A N 1
ATOM 611 C CA . GLU A 1 82 ? -3.520 3.321 -7.734 1.00 91.44 82 GLU A CA 1
ATOM 612 C C . GLU A 1 82 ? -2.010 3.575 -7.704 1.00 91.44 82 GLU A C 1
ATOM 614 O O . GLU A 1 82 ? -1.469 4.156 -6.761 1.00 91.44 82 GLU A O 1
A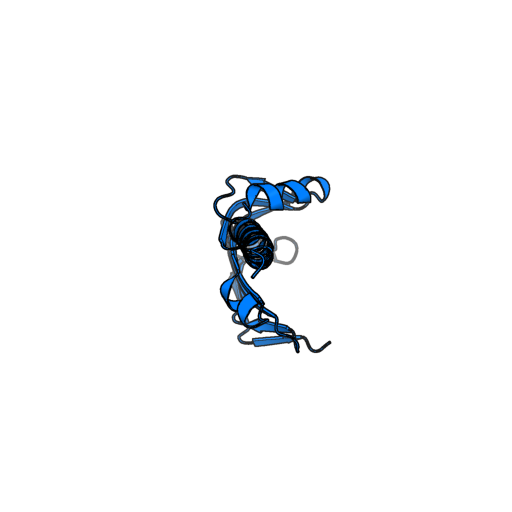TOM 619 N N . VAL A 1 83 ? -1.309 3.119 -8.732 1.00 90.38 83 VAL A N 1
ATOM 620 C CA . VAL A 1 83 ? 0.126 3.313 -8.916 1.00 90.38 83 VAL A CA 1
ATOM 621 C C . VAL A 1 83 ? 0.329 4.112 -10.189 1.00 90.38 83 VAL A C 1
ATOM 623 O O . VAL A 1 83 ? -0.007 3.650 -11.276 1.00 90.38 83 VAL A O 1
ATOM 626 N N . THR A 1 84 ? 0.940 5.282 -10.060 1.00 88.25 84 THR A N 1
ATOM 627 C CA . THR A 1 84 ? 1.216 6.180 -11.180 1.00 88.25 84 THR A CA 1
ATOM 628 C C . THR A 1 84 ? 2.717 6.378 -11.321 1.00 88.25 84 THR A C 1
ATOM 630 O O . THR A 1 84 ? 3.406 6.829 -10.396 1.00 88.25 84 THR A O 1
ATOM 633 N N . ARG A 1 85 ? 3.230 6.044 -12.505 1.00 84.44 85 ARG A N 1
ATOM 634 C CA . ARG A 1 85 ? 4.623 6.216 -12.925 1.00 84.44 85 ARG A CA 1
ATOM 635 C C . ARG A 1 85 ? 4.671 7.164 -14.129 1.00 84.44 85 ARG A C 1
ATOM 637 O O . ARG A 1 85 ? 3.667 7.376 -14.795 1.00 84.44 85 ARG A O 1
ATOM 644 N N . THR A 1 86 ? 5.849 7.710 -14.428 1.00 76.00 86 THR A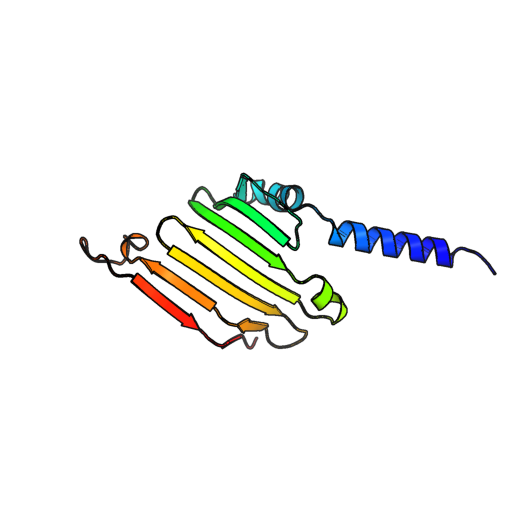 N 1
ATOM 645 C CA . THR A 1 86 ? 6.099 8.651 -15.535 1.00 76.00 86 THR A CA 1
ATOM 646 C C . THR A 1 86 ? 5.477 8.240 -16.871 1.00 76.00 86 THR A C 1
ATOM 648 O O . THR A 1 86 ? 5.027 9.107 -17.609 1.00 76.00 86 THR A O 1
ATOM 651 N N . GLU A 1 87 ? 5.433 6.943 -17.184 1.00 74.19 87 GLU A N 1
ATOM 652 C CA . GLU A 1 87 ? 4.975 6.468 -18.494 1.00 74.19 87 GLU A CA 1
ATOM 653 C C . GLU A 1 87 ? 3.770 5.511 -18.435 1.00 74.19 87 GLU A C 1
ATOM 655 O O . GLU A 1 87 ? 3.301 5.059 -19.473 1.00 74.19 87 GLU A O 1
ATOM 660 N N . GLY A 1 88 ? 3.246 5.190 -17.248 1.00 81.31 88 GLY A N 1
ATOM 661 C CA . GLY A 1 88 ? 2.177 4.201 -17.104 1.00 81.31 88 GLY A CA 1
ATOM 662 C C . GLY A 1 88 ? 1.446 4.291 -15.772 1.00 81.31 88 GLY A C 1
ATOM 663 O O . GLY A 1 88 ? 1.936 4.897 -14.816 1.00 81.31 88 GLY A O 1
ATOM 664 N N . PHE A 1 89 ? 0.274 3.671 -15.714 1.00 85.19 89 PHE A N 1
ATOM 665 C CA . PHE A 1 89 ? -0.563 3.636 -14.521 1.00 85.19 89 PHE A CA 1
ATOM 666 C C . PHE A 1 89 ? -1.108 2.229 -14.285 1.00 85.19 89 PHE A C 1
ATOM 668 O O . PHE A 1 89 ? -1.289 1.442 -15.217 1.00 85.19 89 PHE A O 1
ATOM 675 N N . LEU A 1 90 ? -1.371 1.914 -13.026 1.00 86.38 90 LEU A N 1
ATOM 676 C CA . LEU A 1 90 ? -2.014 0.685 -12.599 1.00 86.38 90 LEU A CA 1
ATOM 677 C C . LEU A 1 90 ? -3.071 1.041 -11.567 1.00 86.38 90 LEU A C 1
ATOM 679 O O . LEU A 1 90 ? -2.764 1.622 -10.534 1.00 86.38 90 LEU A O 1
ATOM 683 N N . GLU A 1 91 ? -4.306 0.678 -11.858 1.00 88.06 91 GLU A N 1
ATOM 684 C CA . GLU A 1 91 ? -5.443 0.825 -10.969 1.00 88.06 91 GLU A CA 1
ATOM 685 C C . GLU A 1 91 ? -6.006 -0.567 -10.701 1.00 88.06 91 GLU A C 1
ATOM 687 O O . GLU A 1 91 ? -6.191 -1.375 -11.615 1.00 88.06 91 GLU A O 1
ATOM 692 N N . SER A 1 92 ? -6.218 -0.878 -9.431 1.00 85.69 92 SER A N 1
ATOM 693 C CA . SER A 1 92 ? -6.713 -2.177 -9.005 1.00 85.69 92 SER A CA 1
ATOM 694 C C . SER A 1 92 ? -7.632 -2.004 -7.811 1.00 85.69 92 SER A C 1
ATOM 696 O O . SER A 1 92 ? -7.271 -1.336 -6.840 1.00 85.69 92 SER A O 1
ATOM 698 N N . GLN A 1 93 ? -8.799 -2.640 -7.873 1.00 86.00 93 GLN A N 1
ATOM 699 C CA . GLN A 1 93 ? -9.708 -2.751 -6.747 1.00 86.00 93 GLN A CA 1
ATOM 700 C C . GLN A 1 93 ? -9.703 -4.191 -6.242 1.00 86.00 93 GLN A C 1
ATOM 702 O O . GLN A 1 93 ? -9.824 -5.155 -7.000 1.00 86.00 93 GLN A O 1
ATOM 707 N N . VAL A 1 94 ? -9.538 -4.338 -4.933 1.00 83.19 94 VAL A N 1
ATOM 708 C CA . VAL A 1 94 ? -9.478 -5.635 -4.273 1.00 83.19 94 VAL A CA 1
ATOM 709 C C . VAL A 1 94 ? -10.581 -5.716 -3.231 1.00 83.19 94 VAL A C 1
ATOM 711 O O . VAL A 1 94 ? -10.620 -4.916 -2.295 1.00 83.19 94 VAL A O 1
ATOM 714 N N . ASP A 1 95 ? -11.466 -6.694 -3.392 1.00 81.81 95 ASP A N 1
ATOM 715 C CA . ASP A 1 95 ? -12.541 -7.019 -2.466 1.00 81.81 95 ASP A CA 1
ATOM 716 C C . ASP A 1 95 ? -12.258 -8.391 -1.823 1.00 81.81 95 ASP A C 1
ATOM 718 O O . ASP A 1 95 ? -12.372 -9.445 -2.454 1.00 81.81 95 ASP A O 1
ATOM 722 N N . PHE A 1 96 ? -11.932 -8.395 -0.531 1.00 75.50 96 PHE A N 1
ATOM 723 C CA . PHE A 1 96 ? -11.893 -9.606 0.285 1.00 75.50 96 PHE A CA 1
ATOM 724 C C . PHE A 1 96 ? -13.175 -9.703 1.113 1.00 75.50 96 PHE A C 1
ATOM 726 O O . PHE A 1 96 ? -13.541 -8.787 1.849 1.00 75.50 96 PHE A O 1
ATOM 733 N N . ALA A 1 97 ? -13.859 -10.835 1.034 1.00 71.56 97 ALA A N 1
ATOM 734 C CA . ALA A 1 97 ? -14.965 -11.189 1.915 1.00 71.56 97 ALA A CA 1
ATOM 735 C C . ALA A 1 97 ? -14.666 -12.565 2.530 1.00 71.56 97 ALA A C 1
ATOM 737 O O . ALA A 1 97 ? -13.836 -13.284 1.979 1.00 71.56 97 ALA A O 1
ATOM 738 N N . PRO A 1 98 ? -15.308 -12.969 3.641 1.00 67.50 98 PRO A N 1
ATOM 739 C CA . PRO A 1 98 ? -15.292 -14.361 4.087 1.00 67.50 98 PRO A CA 1
ATOM 740 C C . PRO A 1 98 ? -15.906 -15.241 2.981 1.00 67.50 98 PRO A C 1
ATOM 742 O O . PRO A 1 98 ? -17.126 -15.352 2.874 1.00 67.50 98 PRO A O 1
ATOM 745 N N . GLY A 1 99 ? -15.056 -15.766 2.095 1.00 70.88 99 GLY A N 1
ATOM 746 C CA . GLY A 1 99 ? -15.410 -16.360 0.805 1.00 70.88 99 GLY A CA 1
ATOM 747 C C . GLY A 1 99 ? -14.288 -16.170 -0.236 1.00 70.88 99 GLY A C 1
ATOM 748 O O . GLY A 1 99 ? -13.159 -15.871 0.151 1.00 70.88 99 GLY A O 1
ATOM 749 N N . PRO A 1 100 ? -14.575 -16.328 -1.544 1.00 66.50 100 PRO A N 1
ATOM 750 C CA . PRO A 1 100 ? -13.565 -16.199 -2.593 1.00 66.50 100 PRO A CA 1
ATOM 751 C C . PRO A 1 100 ? -13.051 -14.760 -2.692 1.00 66.50 100 PRO A C 1
ATOM 753 O O . PRO A 1 100 ? -13.823 -13.799 -2.584 1.00 66.50 100 PRO A O 1
ATOM 756 N N . ILE A 1 101 ? -11.748 -14.614 -2.927 1.00 69.50 101 ILE A N 1
ATOM 757 C CA . ILE A 1 101 ? -11.105 -13.309 -3.086 1.00 69.50 101 ILE A CA 1
ATOM 758 C C . ILE A 1 101 ? -11.437 -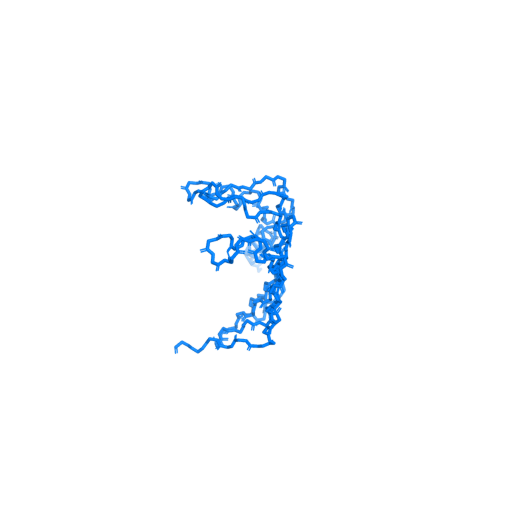12.789 -4.484 1.00 69.50 101 ILE A C 1
ATOM 760 O O . ILE A 1 101 ? -11.138 -13.441 -5.488 1.00 69.50 101 ILE A O 1
ATOM 764 N N . ARG A 1 102 ? -12.066 -11.610 -4.559 1.00 73.19 102 ARG A N 1
ATOM 765 C CA . ARG A 1 102 ? -12.448 -10.988 -5.828 1.00 73.19 102 ARG A CA 1
ATOM 766 C C . ARG A 1 102 ? -11.577 -9.774 -6.091 1.00 73.19 102 ARG A C 1
ATOM 768 O O . ARG A 1 102 ? -11.587 -8.801 -5.344 1.00 73.19 102 ARG A O 1
ATOM 775 N N . PHE A 1 103 ? -10.853 -9.822 -7.194 1.00 70.94 103 PHE A N 1
ATOM 776 C CA . PHE A 1 103 ? -10.186 -8.661 -7.755 1.00 70.94 103 PHE A CA 1
ATOM 777 C C . PHE A 1 103 ? -11.098 -8.108 -8.843 1.00 70.94 103 PHE A C 1
ATOM 779 O O . PHE A 1 103 ? -11.445 -8.811 -9.793 1.00 70.94 103 PHE A O 1
ATOM 786 N N . SER A 1 104 ? -11.522 -6.864 -8.698 1.00 75.06 104 SER A N 1
ATOM 787 C CA . SER A 1 104 ? -12.391 -6.189 -9.656 1.00 75.06 104 SER A CA 1
ATOM 788 C C . SER A 1 104 ? -11.631 -5.055 -10.328 1.00 75.06 104 SER A C 1
ATOM 790 O O . SER A 1 104 ? -10.728 -4.451 -9.753 1.00 75.06 104 SER A O 1
ATOM 792 N N . ASN A 1 105 ? -12.008 -4.745 -11.567 1.00 77.69 105 ASN A N 1
ATOM 793 C CA . ASN A 1 105 ? -11.545 -3.543 -12.267 1.00 77.69 105 ASN A CA 1
ATOM 794 C C . ASN A 1 105 ? -10.018 -3.368 -12.329 1.00 77.69 105 ASN A C 1
ATOM 796 O O . ASN A 1 105 ? -9.524 -2.242 -12.299 1.00 77.69 105 ASN A O 1
ATOM 800 N N . LEU A 1 106 ? -9.260 -4.459 -12.461 1.00 79.44 106 LEU A N 1
ATOM 801 C CA . LEU A 1 106 ? -7.818 -4.353 -12.649 1.00 79.44 106 LEU A CA 1
ATOM 802 C C . LEU A 1 106 ? -7.556 -3.756 -14.032 1.00 79.44 106 LEU A C 1
ATOM 804 O O . LEU A 1 106 ? -7.768 -4.403 -15.060 1.00 79.44 106 LEU A O 1
ATOM 808 N N . THR A 1 107 ? -7.093 -2.512 -14.052 1.00 83.94 107 THR A N 1
ATOM 809 C CA . THR A 1 107 ? -6.720 -1.792 -15.264 1.00 83.94 107 THR A CA 1
ATOM 810 C C . THR A 1 107 ? -5.262 -1.387 -15.163 1.00 83.94 107 THR A C 1
ATOM 812 O O . THR A 1 107 ? -4.879 -0.584 -14.320 1.00 83.94 107 THR A O 1
ATOM 815 N N . ALA A 1 108 ? -4.433 -1.930 -16.043 1.00 84.50 108 ALA A N 1
ATOM 816 C CA . ALA A 1 108 ? -3.024 -1.586 -16.122 1.00 84.50 108 ALA A CA 1
ATOM 817 C C . ALA A 1 108 ? -2.700 -1.080 -17.524 1.00 84.50 108 ALA A C 1
ATOM 819 O O . ALA A 1 108 ? -3.034 -1.719 -18.520 1.00 84.50 108 ALA A O 1
ATOM 820 N N . SER A 1 109 ? -2.032 0.064 -17.598 1.00 84.50 109 SER A N 1
ATOM 821 C CA . SER A 1 109 ? -1.503 0.623 -18.834 1.00 84.50 109 SER A CA 1
ATOM 822 C C . SER A 1 109 ? 0.004 0.745 -18.699 1.00 84.50 109 SER A C 1
ATOM 824 O O . SER A 1 109 ? 0.507 1.527 -17.889 1.00 84.50 109 SER A O 1
ATOM 826 N N . VAL A 1 110 ? 0.727 -0.072 -19.461 1.00 83.56 110 VAL A N 1
ATOM 827 C CA . VAL A 1 110 ? 2.186 -0.150 -19.385 1.00 83.56 110 VAL A CA 1
ATOM 828 C C . VAL A 1 110 ? 2.767 0.028 -20.784 1.00 83.56 110 VAL A C 1
ATOM 830 O O . VAL A 1 110 ? 2.445 -0.751 -21.686 1.00 83.56 110 VAL A O 1
ATOM 833 N N . PRO A 1 111 ? 3.630 1.028 -21.007 1.00 77.75 111 PRO A N 1
ATOM 834 C CA . PRO A 1 111 ? 4.342 1.159 -22.264 1.00 77.75 111 PRO A CA 1
ATOM 835 C C . PRO A 1 111 ? 5.374 0.041 -22.375 1.00 77.75 111 PRO A C 1
ATOM 837 O O . PRO A 1 111 ? 6.086 -0.272 -21.421 1.00 77.75 111 PRO A O 1
ATOM 840 N N . LEU A 1 112 ? 5.497 -0.537 -23.565 1.00 76.19 112 LEU A N 1
ATOM 841 C CA . LEU A 1 112 ? 6.505 -1.553 -23.867 1.00 76.19 112 LEU A CA 1
ATOM 842 C C . LEU A 1 112 ? 7.932 -1.049 -23.609 1.00 76.19 112 LEU A C 1
ATOM 844 O O . LEU A 1 112 ? 8.803 -1.852 -23.293 1.00 76.19 112 LEU A O 1
ATOM 848 N N . ALA A 1 113 ? 8.157 0.267 -23.667 1.00 71.19 113 ALA A N 1
ATOM 849 C CA . ALA A 1 113 ? 9.424 0.897 -23.302 1.00 71.19 113 ALA A CA 1
ATOM 850 C C . ALA A 1 113 ? 9.823 0.633 -21.835 1.00 71.19 113 ALA A C 1
ATOM 852 O O . ALA A 1 113 ? 11.001 0.417 -21.548 1.00 71.19 113 ALA A O 1
ATOM 853 N N . ALA A 1 114 ? 8.851 0.557 -20.917 1.00 70.50 114 ALA A N 1
ATOM 854 C CA . ALA A 1 114 ? 9.094 0.171 -19.526 1.00 70.50 114 ALA A CA 1
ATOM 855 C C . ALA A 1 114 ? 9.409 -1.331 -19.373 1.00 70.50 114 ALA A C 1
ATOM 857 O O . ALA A 1 114 ? 9.978 -1.742 -18.363 1.00 70.50 114 ALA A O 1
ATOM 858 N N . LEU A 1 115 ? 9.070 -2.142 -20.381 1.00 72.50 115 LEU A N 1
ATOM 859 C CA . LEU A 1 115 ? 9.339 -3.580 -20.484 1.00 72.50 115 LEU A CA 1
ATOM 860 C C . LEU A 1 115 ? 10.530 -3.855 -21.419 1.00 72.50 115 LEU A C 1
ATOM 862 O O . LEU A 1 115 ? 10.521 -4.814 -22.193 1.00 72.50 115 LEU A O 1
ATOM 866 N N . SER A 1 116 ? 11.570 -3.021 -21.345 1.00 65.44 116 SER A N 1
ATOM 867 C CA . SER A 1 116 ? 12.752 -3.038 -22.223 1.00 65.44 116 SER A CA 1
ATOM 868 C C . SER A 1 116 ? 13.526 -4.368 -22.271 1.00 65.44 116 SER A C 1
ATOM 870 O O . SER A 1 116 ? 14.373 -4.544 -23.141 1.00 65.44 116 SER A O 1
ATOM 872 N N . GLY A 1 117 ? 13.222 -5.323 -21.384 1.00 68.81 117 GLY A N 1
ATOM 873 C CA . GLY A 1 117 ? 13.750 -6.692 -21.424 1.00 68.81 117 GLY A CA 1
ATOM 874 C C . GLY A 1 117 ? 13.000 -7.663 -22.349 1.00 68.81 117 GLY A C 1
ATOM 875 O O . GLY A 1 117 ? 13.496 -8.759 -22.587 1.00 68.81 117 GLY A O 1
ATOM 876 N N . ILE A 1 118 ? 11.818 -7.292 -22.854 1.00 71.12 118 ILE A N 1
ATOM 877 C CA . ILE A 1 118 ? 10.930 -8.172 -23.640 1.00 71.12 118 ILE A CA 1
ATOM 878 C C . ILE A 1 118 ? 10.568 -7.559 -25.004 1.00 71.12 118 ILE A C 1
ATOM 880 O O . ILE A 1 118 ? 10.186 -8.279 -25.925 1.00 71.12 118 ILE A O 1
ATOM 884 N N . ALA A 1 119 ? 10.676 -6.235 -25.149 1.00 66.69 119 ALA A N 1
ATOM 885 C CA . ALA A 1 119 ? 10.292 -5.520 -26.362 1.00 66.69 119 ALA A CA 1
ATOM 886 C C . ALA A 1 119 ? 11.470 -5.336 -27.346 1.00 66.69 119 ALA A C 1
ATOM 888 O O . ALA A 1 119 ? 12.584 -5.029 -26.914 1.00 66.69 119 ALA A O 1
ATOM 889 N N . PRO A 1 120 ? 11.245 -5.452 -28.672 1.00 75.06 120 PRO A N 1
ATOM 890 C CA . PRO A 1 120 ? 12.247 -5.098 -29.674 1.00 75.06 120 PRO A CA 1
ATOM 891 C C . PRO A 1 120 ? 12.649 -3.613 -29.585 1.00 75.06 120 PRO A C 1
ATOM 893 O O . PRO A 1 120 ? 11.788 -2.756 -29.354 1.00 75.06 120 PRO A O 1
ATOM 896 N N . PRO A 1 121 ? 13.929 -3.271 -29.818 1.00 74.50 121 PRO A N 1
ATOM 897 C CA . PRO A 1 121 ? 14.375 -1.882 -29.806 1.00 74.50 121 PRO A CA 1
ATOM 898 C C . PRO A 1 121 ? 13.624 -1.048 -30.861 1.00 74.50 121 PRO A C 1
ATOM 900 O O . PRO A 1 121 ? 13.531 -1.437 -32.024 1.00 74.50 121 PRO A O 1
ATOM 903 N N . GLY A 1 122 ? 13.084 0.105 -30.446 1.00 75.75 122 GLY A N 1
ATOM 904 C CA . GLY A 1 122 ? 12.359 1.050 -31.311 1.00 75.75 122 GLY A CA 1
ATOM 905 C C . GLY A 1 122 ? 10.827 0.953 -31.276 1.00 75.75 122 GLY A C 1
ATOM 906 O O . GLY A 1 122 ? 10.157 1.721 -31.963 1.00 75.75 122 GLY A O 1
ATOM 907 N N . TRP A 1 123 ? 10.254 0.043 -30.484 1.00 75.19 123 TRP A N 1
ATOM 908 C CA . TRP A 1 123 ? 8.802 -0.084 -30.335 1.00 75.19 123 TRP A CA 1
ATOM 909 C C . TRP A 1 123 ? 8.249 0.820 -29.225 1.00 75.19 123 TRP A C 1
ATOM 911 O O . TRP A 1 123 ? 8.451 0.562 -28.042 1.00 75.19 123 TRP A O 1
ATOM 921 N N . ASN A 1 124 ? 7.464 1.827 -29.614 1.00 71.38 124 ASN A N 1
ATOM 922 C CA . ASN A 1 124 ? 6.677 2.668 -28.705 1.00 71.38 124 ASN A CA 1
ATOM 923 C C . ASN A 1 124 ? 5.205 2.233 -28.738 1.00 71.38 124 ASN A C 1
ATOM 925 O O . ASN A 1 124 ? 4.360 2.931 -29.296 1.00 71.38 124 ASN A O 1
ATOM 929 N N . ALA A 1 125 ? 4.898 1.051 -28.201 1.00 76.19 125 ALA A N 1
ATOM 930 C CA . ALA A 1 125 ? 3.513 0.600 -28.045 1.00 76.19 125 ALA A CA 1
ATOM 931 C C . ALA A 1 125 ? 3.106 0.603 -26.569 1.00 76.19 125 ALA A C 1
ATOM 933 O O . ALA A 1 125 ? 3.943 0.393 -25.692 1.00 76.19 125 ALA A O 1
ATOM 934 N N . THR A 1 126 ? 1.816 0.798 -26.301 1.00 80.50 126 THR A N 1
ATOM 935 C CA . THR A 1 126 ? 1.251 0.740 -24.948 1.00 80.50 126 THR A CA 1
ATOM 936 C C . THR A 1 126 ? 0.383 -0.496 -24.810 1.00 80.50 126 THR A C 1
ATOM 938 O O . THR A 1 126 ? -0.535 -0.713 -25.601 1.00 80.50 126 THR A O 1
ATOM 941 N N . VAL A 1 127 ? 0.668 -1.309 -23.799 1.00 83.31 127 VAL A N 1
ATOM 942 C CA . VAL A 1 127 ? -0.133 -2.475 -23.447 1.00 83.31 127 VAL A CA 1
ATOM 943 C C . VAL A 1 127 ? -1.195 -2.026 -22.454 1.00 83.31 127 VAL A C 1
ATOM 945 O O . VAL A 1 127 ? -0.874 -1.606 -21.346 1.00 83.31 127 VAL A O 1
ATOM 948 N N . ASN A 1 128 ? -2.460 -2.118 -22.860 1.00 83.44 128 ASN A N 1
ATOM 949 C CA . ASN A 1 128 ? -3.605 -1.892 -21.985 1.00 83.44 128 ASN A CA 1
ATOM 950 C C . ASN A 1 128 ? -4.201 -3.241 -21.591 1.00 83.44 128 ASN A C 1
ATOM 952 O O . ASN A 1 128 ? -4.749 -3.956 -22.428 1.00 83.44 128 ASN A O 1
ATOM 956 N N . LEU A 1 129 ? -4.102 -3.572 -20.312 1.00 82.81 129 LEU A N 1
ATOM 957 C CA . LEU A 1 129 ? -4.714 -4.741 -19.705 1.00 82.81 129 LEU A CA 1
ATOM 958 C C . LEU A 1 129 ? -5.930 -4.272 -18.914 1.00 82.81 129 LEU A C 1
ATOM 960 O O . LEU A 1 129 ? -5.812 -3.396 -18.059 1.00 82.81 129 LEU A O 1
ATOM 964 N N . ARG A 1 130 ? -7.100 -4.837 -19.202 1.00 84.69 130 ARG A N 1
ATOM 965 C CA . ARG A 1 130 ? -8.328 -4.572 -18.451 1.00 84.69 130 ARG A CA 1
ATOM 966 C C . ARG A 1 130 ? -8.982 -5.896 -18.104 1.00 84.69 130 ARG A C 1
ATOM 968 O O . ARG A 1 130 ? -9.405 -6.623 -18.998 1.00 84.69 130 ARG A O 1
ATOM 975 N N . PHE A 1 131 ? -9.100 -6.165 -16.814 1.00 78.62 131 PHE A N 1
ATOM 976 C CA . PHE A 1 131 ? -9.808 -7.314 -16.277 1.00 78.62 131 PHE A CA 1
ATOM 977 C C . PHE A 1 131 ? -11.005 -6.816 -15.475 1.00 78.62 131 PHE A C 1
ATOM 979 O O . PHE A 1 131 ? -10.866 -6.006 -14.561 1.00 78.62 131 PHE A O 1
ATOM 986 N N . SER A 1 132 ? -12.196 -7.273 -15.852 1.00 76.81 132 SER A N 1
ATOM 987 C CA . SER A 1 132 ? -13.441 -6.851 -15.208 1.00 76.81 132 SER A CA 1
ATOM 988 C C . SER A 1 132 ? -13.648 -7.542 -13.861 1.00 76.81 132 SER A C 1
ATOM 990 O O . SER A 1 132 ? -13.969 -6.880 -12.879 1.00 76.81 132 SER A O 1
ATOM 992 N N . GLU A 1 133 ? -13.412 -8.851 -13.797 1.00 72.81 133 GLU A N 1
ATOM 993 C CA . GLU A 1 133 ? -13.508 -9.643 -12.572 1.00 72.81 133 GLU A CA 1
ATOM 994 C C . GLU A 1 133 ? -12.498 -10.793 -12.657 1.00 72.81 133 GLU A C 1
ATOM 996 O O . GLU A 1 133 ? -12.467 -11.533 -13.641 1.00 72.81 133 GLU A O 1
ATOM 1001 N N . LEU A 1 134 ? -11.651 -10.915 -11.641 1.00 69.50 134 LEU A N 1
ATOM 1002 C CA . LEU A 1 134 ? -10.753 -12.040 -11.435 1.00 69.50 134 LEU A CA 1
ATOM 1003 C C . LEU A 1 134 ? -11.092 -12.627 -10.065 1.00 69.50 134 LEU A C 1
ATOM 1005 O O . LEU A 1 134 ? -10.813 -12.033 -9.024 1.00 69.50 134 LEU A O 1
ATOM 1009 N N . VAL A 1 135 ? -11.749 -13.782 -10.082 1.00 73.81 135 VAL A N 1
ATOM 1010 C CA . VAL A 1 135 ? -12.063 -14.545 -8.875 1.00 73.81 135 VAL A CA 1
ATOM 1011 C C . VAL A 1 135 ? -10.946 -15.559 -8.683 1.00 73.81 135 VAL A C 1
ATOM 1013 O O . VAL A 1 135 ? -10.740 -16.411 -9.546 1.00 73.81 135 VAL A O 1
ATOM 1016 N N . LEU A 1 136 ? -10.209 -15.441 -7.581 1.00 66.19 136 LEU A N 1
ATOM 1017 C CA . LEU A 1 136 ? -9.318 -16.505 -7.138 1.00 66.19 136 LEU A CA 1
ATOM 1018 C C . LEU A 1 136 ? -10.131 -17.447 -6.249 1.00 66.19 136 LEU A C 1
ATOM 1020 O O . LEU A 1 136 ? -10.569 -17.057 -5.165 1.00 66.19 136 LEU A O 1
ATOM 1024 N N . ASP A 1 137 ? -10.362 -18.654 -6.760 1.00 63.88 137 ASP A N 1
ATOM 1025 C CA . ASP A 1 137 ? -10.828 -19.798 -5.975 1.00 63.88 137 ASP A CA 1
ATOM 1026 C C . ASP A 1 137 ? -9.588 -20.446 -5.336 1.00 63.88 137 ASP A C 1
ATOM 1028 O O . ASP A 1 137 ? -8.594 -20.669 -6.035 1.00 63.88 137 ASP A O 1
ATOM 1032 N N . GLU A 1 138 ? -9.619 -20.656 -4.016 1.00 53.97 138 GLU A N 1
ATOM 1033 C CA . GLU A 1 138 ? -8.557 -21.352 -3.260 1.00 53.97 138 GLU A CA 1
ATOM 1034 C C . GLU A 1 138 ? -8.631 -22.874 -3.438 1.00 53.97 138 GLU A C 1
ATOM 1036 O O . GLU A 1 138 ? -9.757 -23.426 -3.414 1.00 53.97 138 GLU A O 1
#